Protein AF-A0A2S8BDI9-F1 (afdb_monomer_lite)

Radius of gyration: 13.84 Å; chains: 1; bounding box: 32×25×44 Å

Foldseek 3Di:
DPPQAADPVQRAGDDDLQHHPDDPPHGDFDCNHPNDDDDPVVRVVRVVSRVVVVVVCVVVVVDDPPPDPPD

Structure (mmCIF, N/CA/C/O backbone):
data_AF-A0A2S8BDI9-F1
#
_entry.id   AF-A0A2S8BDI9-F1
#
loop_
_atom_site.group_PDB
_atom_site.id
_atom_site.type_symbol
_atom_site.label_atom_id
_atom_site.label_alt_id
_atom_site.label_comp_id
_atom_site.label_asym_id
_atom_site.label_entity_id
_atom_site.label_seq_id
_atom_site.pdbx_PDB_ins_code
_atom_site.Cartn_x
_atom_site.Cartn_y
_atom_site.Cartn_z
_atom_site.occupancy
_atom_site.B_iso_or_equiv
_atom_site.auth_seq_id
_atom_site.auth_comp_id
_atom_site.auth_asym_id
_atom_site.auth_atom_id
_atom_site.pdbx_PDB_model_num
ATOM 1 N N . MET A 1 1 ? -0.251 -16.966 0.793 1.00 50.88 1 MET A N 1
ATOM 2 C CA . MET A 1 1 ? -1.348 -16.591 1.711 1.00 50.88 1 MET A CA 1
ATOM 3 C C . MET A 1 1 ? -2.652 -16.798 0.966 1.00 50.88 1 MET A C 1
ATOM 5 O O . MET A 1 1 ? -2.831 -16.130 -0.046 1.00 50.88 1 MET A O 1
ATOM 9 N N . PRO A 1 2 ? -3.514 -17.735 1.380 1.00 67.69 2 PRO A N 1
ATOM 10 C CA . PRO A 1 2 ? -4.835 -17.874 0.774 1.00 67.69 2 PRO A CA 1
ATOM 11 C C . PRO A 1 2 ? -5.602 -16.545 0.883 1.00 67.69 2 PRO A C 1
ATOM 13 O O . PRO A 1 2 ? -5.657 -15.968 1.965 1.00 67.69 2 PRO A O 1
ATOM 16 N N . GLY A 1 3 ? -6.148 -16.046 -0.227 1.00 77.12 3 GLY A N 1
ATOM 17 C CA . GLY A 1 3 ? -7.014 -14.859 -0.245 1.00 77.12 3 GLY A CA 1
ATOM 18 C C . GLY A 1 3 ? -6.333 -13.496 -0.419 1.00 77.12 3 GLY A C 1
ATOM 19 O O . GLY A 1 3 ? -7.042 -12.496 -0.472 1.00 77.12 3 GLY A O 1
ATOM 20 N N . LEU A 1 4 ? -5.001 -13.420 -0.545 1.00 86.06 4 LEU A N 1
ATOM 21 C CA . LEU A 1 4 ? -4.346 -12.172 -0.957 1.00 86.06 4 LEU A CA 1
ATOM 22 C C . LEU A 1 4 ? -4.474 -12.021 -2.484 1.00 86.06 4 LEU A C 1
ATOM 24 O O . LEU A 1 4 ? -4.021 -12.924 -3.191 1.00 86.06 4 LEU A O 1
ATOM 28 N N . PRO A 1 5 ? -5.065 -10.931 -3.009 1.00 92.00 5 PRO A N 1
ATOM 29 C CA . PRO A 1 5 ? -5.124 -10.713 -4.448 1.00 92.00 5 PRO A CA 1
ATOM 30 C C . PRO A 1 5 ? -3.709 -10.563 -5.011 1.00 92.00 5 PRO A C 1
ATOM 32 O O . PRO A 1 5 ? -2.840 -9.953 -4.387 1.00 92.00 5 PRO A O 1
ATOM 35 N N . PHE A 1 6 ? -3.487 -11.112 -6.198 1.00 94.06 6 PHE A N 1
ATOM 36 C CA . PHE A 1 6 ? -2.214 -11.045 -6.901 1.00 94.06 6 PHE A CA 1
ATOM 37 C C . PHE A 1 6 ? -2.484 -10.808 -8.382 1.00 94.06 6 PHE A C 1
ATOM 39 O O . PHE A 1 6 ? -3.389 -11.419 -8.949 1.00 94.06 6 PHE A O 1
ATOM 46 N N . ASP A 1 7 ? -1.732 -9.893 -8.979 1.00 95.81 7 ASP A N 1
ATOM 47 C CA . ASP A 1 7 ? -1.747 -9.640 -10.413 1.00 95.81 7 ASP A CA 1
ATOM 48 C C . ASP A 1 7 ? -0.535 -10.329 -11.048 1.00 95.81 7 ASP A C 1
ATOM 50 O O . ASP A 1 7 ? 0.601 -9.866 -10.913 1.00 95.81 7 ASP A O 1
ATOM 54 N N . ASP A 1 8 ? -0.787 -11.437 -11.747 1.00 96.44 8 ASP A N 1
ATOM 55 C CA . ASP A 1 8 ? 0.246 -12.226 -12.421 1.00 96.44 8 ASP A CA 1
ATOM 56 C C . ASP A 1 8 ? 0.965 -11.455 -13.538 1.00 96.44 8 ASP A C 1
ATOM 58 O O . ASP A 1 8 ? 2.124 -11.751 -13.832 1.00 96.44 8 ASP A O 1
ATOM 62 N N . ALA A 1 9 ? 0.326 -10.450 -14.150 1.00 96.88 9 ALA A N 1
ATOM 63 C CA . ALA A 1 9 ? 0.940 -9.688 -15.237 1.00 96.88 9 ALA A CA 1
ATOM 64 C C . ALA A 1 9 ? 2.046 -8.750 -14.730 1.00 96.88 9 ALA A C 1
ATOM 66 O O . ALA A 1 9 ? 3.066 -8.566 -15.397 1.00 96.88 9 ALA A O 1
ATOM 67 N N . THR A 1 10 ? 1.856 -8.159 -13.550 1.00 96.31 10 THR A N 1
ATOM 68 C CA . THR A 1 10 ? 2.816 -7.221 -12.944 1.00 96.31 10 THR A CA 1
ATOM 69 C C . THR A 1 10 ? 3.644 -7.844 -11.820 1.00 96.31 10 THR A C 1
ATOM 71 O O . THR A 1 10 ? 4.617 -7.236 -11.370 1.00 96.31 10 THR A O 1
ATOM 74 N N . ALA A 1 11 ? 3.280 -9.050 -11.374 1.00 96.75 11 ALA A N 1
ATOM 75 C CA . ALA A 1 11 ? 3.813 -9.716 -10.190 1.00 96.75 11 ALA A CA 1
ATOM 76 C C . ALA A 1 11 ? 3.702 -8.857 -8.913 1.00 96.75 11 ALA A C 1
ATOM 78 O O . ALA A 1 11 ? 4.606 -8.835 -8.070 1.00 96.75 11 ALA A O 1
ATOM 79 N N . THR A 1 12 ? 2.590 -8.128 -8.776 1.00 97.56 12 THR A N 1
ATOM 80 C CA . THR A 1 12 ? 2.309 -7.256 -7.627 1.00 97.56 12 THR A CA 1
ATOM 81 C C . THR A 1 12 ? 0.980 -7.595 -6.961 1.00 97.56 12 THR A C 1
ATOM 83 O O . THR A 1 12 ? 0.154 -8.335 -7.491 1.00 97.56 12 THR A O 1
ATOM 86 N N . VAL A 1 13 ? 0.774 -7.062 -5.759 1.00 97.19 13 VAL A N 1
ATOM 87 C CA . VAL A 1 13 ? -0.518 -7.100 -5.070 1.00 97.19 13 VAL A CA 1
ATOM 88 C C . VAL A 1 13 ? -1.274 -5.808 -5.394 1.00 97.19 13 VAL A C 1
ATOM 90 O O . VAL A 1 13 ? -0.773 -4.733 -5.049 1.00 97.19 13 VAL A O 1
ATOM 93 N N . PRO A 1 14 ? -2.475 -5.881 -6.002 1.00 96.69 14 PRO A N 1
ATOM 94 C CA . PRO A 1 14 ? -3.316 -4.710 -6.234 1.00 96.69 14 PRO A CA 1
ATOM 95 C C . PRO A 1 14 ? -3.583 -3.942 -4.936 1.00 96.69 14 PRO A C 1
ATOM 97 O O . PRO A 1 14 ? -3.884 -4.544 -3.902 1.00 96.69 14 PRO A O 1
ATOM 100 N N . HIS A 1 15 ? -3.476 -2.613 -4.975 1.00 96.81 15 HIS A N 1
ATOM 101 C CA . HIS A 1 15 ? -3.625 -1.783 -3.782 1.00 96.81 15 HIS A CA 1
ATOM 102 C C . HIS A 1 15 ? -4.073 -0.347 -4.094 1.00 96.81 15 HIS A C 1
ATOM 104 O O . HIS A 1 15 ? -3.814 0.167 -5.179 1.00 96.81 15 HIS A O 1
ATOM 110 N N . ASP A 1 16 ? -4.585 0.358 -3.082 1.00 97.50 16 ASP A N 1
ATOM 111 C CA . ASP A 1 16 ? -4.769 1.819 -3.087 1.00 97.50 16 ASP A CA 1
ATOM 112 C C . ASP A 1 16 ? -3.983 2.468 -1.935 1.00 97.50 16 ASP A C 1
ATOM 114 O O . ASP A 1 16 ? -4.216 2.189 -0.758 1.00 97.50 16 ASP A O 1
ATOM 118 N N . GLY A 1 17 ? -2.960 3.266 -2.254 1.00 97.38 17 GLY A N 1
ATOM 119 C CA . GLY A 1 17 ? -2.074 3.858 -1.239 1.00 97.38 17 GLY A CA 1
ATOM 120 C C . GLY A 1 17 ? -1.399 2.833 -0.308 1.00 97.38 17 GLY A C 1
ATOM 121 O O . GLY A 1 17 ? -1.037 3.157 0.822 1.00 97.38 17 GLY A O 1
ATOM 122 N N . GLY A 1 18 ? -1.244 1.582 -0.754 1.00 97.81 18 GLY A N 1
ATOM 123 C CA . GLY A 1 18 ? -0.764 0.450 0.040 1.00 97.81 18 GLY A CA 1
ATOM 124 C C . GLY A 1 18 ? -1.850 -0.377 0.738 1.00 97.81 18 GLY A C 1
ATOM 125 O O . GLY A 1 18 ? -1.492 -1.411 1.289 1.00 97.81 18 GLY A O 1
ATOM 126 N N . ARG A 1 19 ? -3.131 0.017 0.709 1.00 97.38 19 ARG A N 1
ATOM 127 C CA . ARG A 1 19 ? -4.264 -0.786 1.212 1.00 97.38 19 ARG A CA 1
ATOM 128 C C . ARG A 1 19 ? -4.606 -1.888 0.225 1.00 97.38 19 ARG A C 1
ATOM 130 O O . ARG A 1 19 ? -4.845 -1.591 -0.944 1.00 97.38 19 ARG A O 1
ATOM 137 N N . VAL A 1 20 ? -4.657 -3.131 0.682 1.00 96.00 20 VAL A N 1
ATOM 138 C CA . VAL A 1 20 ? -5.084 -4.256 -0.157 1.00 96.00 20 VAL A CA 1
ATOM 139 C C . VAL A 1 20 ? -6.613 -4.362 -0.108 1.00 96.00 20 VAL A C 1
ATOM 141 O O . VAL A 1 20 ? -7.173 -4.317 0.988 1.00 96.00 20 VAL A O 1
ATOM 144 N N . PRO A 1 21 ? -7.312 -4.488 -1.251 1.00 91.50 21 PRO A N 1
ATOM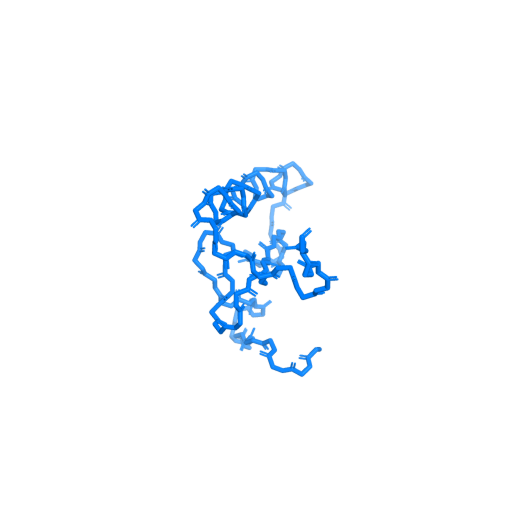 145 C CA . PRO A 1 21 ? -8.759 -4.665 -1.251 1.00 91.50 21 PRO A CA 1
ATOM 146 C C . PRO A 1 21 ? -9.152 -6.003 -0.609 1.00 91.50 21 PRO A C 1
ATOM 148 O O . PRO A 1 21 ? -8.441 -7.000 -0.726 1.00 91.50 21 PRO A O 1
ATOM 151 N N . GLY A 1 22 ? -10.316 -6.029 0.041 1.00 86.88 22 GLY A N 1
ATOM 152 C CA . GLY A 1 22 ? -10.812 -7.188 0.781 1.00 86.88 22 GLY A CA 1
ATOM 153 C C . GLY A 1 22 ? -10.830 -6.919 2.290 1.00 86.88 22 GLY A C 1
ATOM 154 O O . GLY A 1 22 ? -11.403 -5.908 2.700 1.00 86.88 22 GLY A O 1
ATOM 155 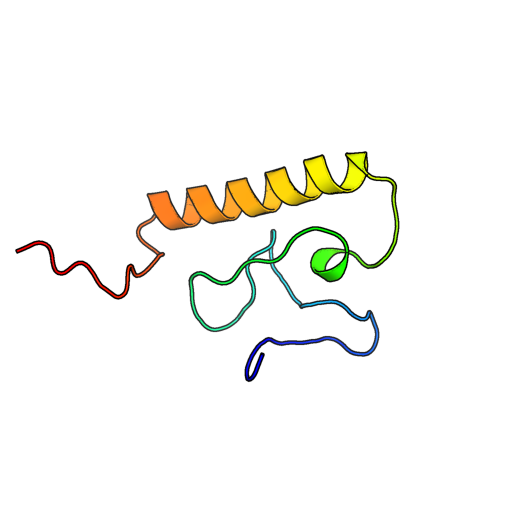N N . PRO A 1 23 ? -10.279 -7.808 3.136 1.00 77.88 23 PRO A N 1
ATOM 156 C CA . PRO A 1 23 ? -10.333 -7.634 4.583 1.00 77.88 23 PRO A CA 1
ATOM 157 C C . PRO A 1 23 ? -9.534 -6.402 5.033 1.00 77.88 23 PRO A C 1
ATOM 159 O O . PRO A 1 23 ? -8.373 -6.223 4.663 1.00 77.88 23 PRO A O 1
ATOM 162 N N . ALA A 1 24 ? -10.157 -5.569 5.871 1.00 87.25 24 ALA A N 1
ATOM 163 C CA . ALA A 1 24 ? -9.499 -4.420 6.482 1.00 87.25 24 ALA A CA 1
ATOM 164 C C . ALA A 1 24 ? -8.251 -4.853 7.272 1.00 87.25 24 ALA A C 1
ATOM 166 O O . ALA A 1 24 ? -8.225 -5.917 7.890 1.00 87.25 24 ALA A O 1
ATOM 167 N N . GLY A 1 25 ? -7.218 -4.006 7.272 1.00 91.38 25 GLY A N 1
ATOM 168 C CA . GLY A 1 25 ? -5.983 -4.262 8.018 1.00 91.38 25 GLY A CA 1
ATOM 169 C C . GLY A 1 25 ? -4.854 -4.924 7.226 1.00 91.38 25 GLY A C 1
ATOM 170 O O . GLY A 1 25 ? -3.787 -5.153 7.794 1.00 91.38 25 GLY A O 1
ATOM 171 N N . VAL A 1 26 ? -5.035 -5.193 5.930 1.00 94.50 26 VAL A N 1
ATOM 172 C CA . VAL A 1 26 ? -3.976 -5.739 5.067 1.00 94.50 26 VAL A CA 1
ATOM 173 C C . VAL A 1 26 ? -3.341 -4.636 4.223 1.00 94.50 26 VAL A C 1
ATOM 175 O O . VAL A 1 26 ? -4.022 -3.898 3.509 1.00 94.50 26 VAL A O 1
ATOM 178 N N . TYR A 1 27 ? -2.010 -4.551 4.280 1.00 96.81 27 TYR A N 1
ATOM 179 C CA . TYR A 1 27 ? -1.230 -3.533 3.585 1.00 96.81 27 TYR A CA 1
ATOM 180 C C . TYR A 1 27 ? -0.002 -4.118 2.896 1.00 96.81 27 TYR A C 1
ATOM 182 O O . TYR A 1 27 ? 0.573 -5.104 3.355 1.00 96.81 27 TYR A O 1
ATOM 190 N N . VAL A 1 28 ? 0.448 -3.457 1.831 1.00 97.56 28 VAL A N 1
ATOM 191 C CA . VAL A 1 28 ? 1.662 -3.811 1.086 1.00 97.56 28 VAL A CA 1
ATOM 192 C C . VAL A 1 28 ? 2.611 -2.630 0.942 1.00 97.56 28 VAL A C 1
ATOM 194 O O . VAL A 1 28 ? 2.215 -1.465 0.962 1.00 97.56 28 VAL A O 1
ATOM 197 N N . THR A 1 29 ? 3.900 -2.927 0.805 1.00 98.31 29 THR A N 1
ATOM 198 C CA . THR A 1 29 ? 4.972 -1.953 0.565 1.00 98.31 29 THR A CA 1
ATOM 199 C C . THR A 1 29 ? 6.127 -2.611 -0.195 1.00 98.31 29 THR A C 1
ATOM 201 O O . THR A 1 29 ? 6.157 -3.827 -0.357 1.00 98.31 29 THR A O 1
ATOM 204 N N . GLY A 1 30 ? 7.096 -1.826 -0.663 1.00 97.75 30 GLY A N 1
ATOM 205 C CA . GLY A 1 30 ? 8.279 -2.335 -1.360 1.00 97.75 30 GLY A CA 1
ATOM 206 C C . GLY A 1 30 ? 7.960 -2.915 -2.740 1.00 97.75 30 GLY A C 1
ATOM 207 O O . GLY A 1 30 ? 7.095 -2.404 -3.450 1.00 97.75 30 GLY A O 1
ATOM 208 N N . TRP A 1 31 ? 8.679 -3.963 -3.142 1.00 97.62 31 TRP A N 1
ATOM 209 C CA . TRP A 1 31 ? 8.562 -4.526 -4.491 1.00 97.62 31 TRP A CA 1
ATOM 210 C C . TRP A 1 31 ? 7.237 -5.228 -4.760 1.00 97.62 31 TRP A C 1
ATOM 212 O O . TRP A 1 31 ? 6.705 -5.079 -5.850 1.00 97.62 31 TRP A O 1
ATOM 222 N N . ILE A 1 32 ? 6.632 -5.888 -3.768 1.00 97.06 32 ILE A N 1
ATOM 223 C CA . ILE A 1 32 ? 5.305 -6.496 -3.959 1.00 97.06 32 ILE A CA 1
ATOM 224 C C . ILE A 1 32 ? 4.214 -5.442 -4.235 1.00 97.06 32 ILE A C 1
ATOM 226 O O . ILE A 1 32 ? 3.158 -5.767 -4.762 1.00 97.06 32 ILE A O 1
ATOM 230 N N . LYS A 1 33 ? 4.482 -4.171 -3.898 1.00 97.81 33 LYS A N 1
ATOM 231 C CA . LYS A 1 33 ? 3.612 -3.019 -4.161 1.00 97.81 33 LYS A CA 1
ATOM 232 C C . LYS A 1 33 ? 3.880 -2.361 -5.524 1.00 97.81 33 LYS A C 1
ATOM 234 O O . LYS A 1 33 ? 2.949 -1.900 -6.162 1.00 97.81 33 LYS A O 1
ATOM 239 N N . ARG A 1 34 ? 5.144 -2.249 -5.954 1.00 97.19 34 ARG A N 1
ATOM 240 C CA . ARG A 1 34 ? 5.541 -1.408 -7.113 1.00 97.19 34 ARG A CA 1
ATOM 241 C C . ARG A 1 34 ? 6.353 -2.125 -8.197 1.00 97.19 34 ARG A C 1
ATOM 243 O O . ARG A 1 34 ? 6.892 -1.472 -9.087 1.00 97.19 34 ARG A O 1
ATOM 250 N N . GLY A 1 35 ? 6.510 -3.437 -8.086 1.00 96.75 35 GLY A N 1
ATOM 251 C CA . GLY A 1 35 ? 7.420 -4.223 -8.911 1.00 96.75 35 GLY A CA 1
ATOM 252 C C . GLY A 1 35 ? 8.892 -4.111 -8.476 1.00 96.75 35 GLY A C 1
ATOM 253 O O . GLY A 1 35 ? 9.249 -3.273 -7.636 1.00 96.75 35 GLY A O 1
ATOM 254 N N . PRO A 1 36 ? 9.770 -4.967 -9.031 1.00 96.31 36 PRO A N 1
ATOM 255 C CA . PRO A 1 36 ? 11.156 -5.142 -8.592 1.00 96.31 36 PRO A CA 1
ATOM 256 C C . PRO A 1 36 ? 12.103 -4.076 -9.168 1.00 96.31 36 PRO A C 1
ATOM 258 O O . PRO A 1 36 ? 13.087 -4.386 -9.836 1.00 96.31 36 PRO A O 1
ATOM 261 N N . THR A 1 37 ? 11.801 -2.798 -8.937 1.00 94.69 37 THR A N 1
ATOM 262 C CA . THR A 1 37 ? 12.603 -1.666 -9.432 1.00 94.69 37 THR A CA 1
ATOM 263 C C . THR A 1 37 ? 12.972 -0.684 -8.313 1.00 94.69 37 THR A C 1
ATOM 265 O O . THR A 1 37 ? 12.401 -0.702 -7.217 1.00 94.69 37 THR A O 1
ATOM 268 N N . GLY A 1 38 ? 13.956 0.180 -8.583 1.00 92.25 38 GLY A N 1
ATOM 269 C CA . GLY A 1 38 ? 14.472 1.171 -7.634 1.00 92.25 38 GLY A CA 1
ATOM 270 C C . GLY A 1 38 ? 15.591 0.650 -6.725 1.00 92.25 38 GLY A C 1
ATOM 271 O O . GLY A 1 38 ? 15.961 -0.521 -6.759 1.00 92.25 38 GLY A O 1
ATOM 272 N N . PHE A 1 39 ? 16.146 1.548 -5.909 1.00 91.75 39 PHE A N 1
ATOM 273 C CA . PHE A 1 39 ? 17.198 1.236 -4.934 1.00 91.75 39 PHE A CA 1
ATOM 274 C C . PHE A 1 39 ? 16.616 1.144 -3.515 1.00 91.75 39 PHE A C 1
ATOM 276 O O . PHE A 1 39 ? 15.441 1.435 -3.285 1.00 91.75 39 PHE A O 1
ATOM 283 N N . ILE A 1 40 ? 17.443 0.787 -2.528 1.00 88.56 40 ILE A N 1
ATOM 284 C CA . ILE A 1 40 ? 17.018 0.605 -1.125 1.00 88.56 40 ILE A CA 1
ATOM 285 C C . ILE A 1 40 ? 16.239 1.824 -0.588 1.00 88.56 40 ILE A C 1
ATOM 287 O O . I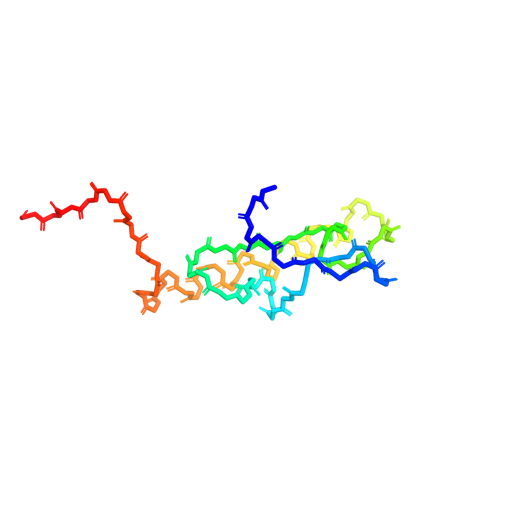LE A 1 40 ? 15.213 1.670 0.074 1.00 88.56 40 ILE A O 1
ATOM 291 N N . GLY A 1 41 ? 1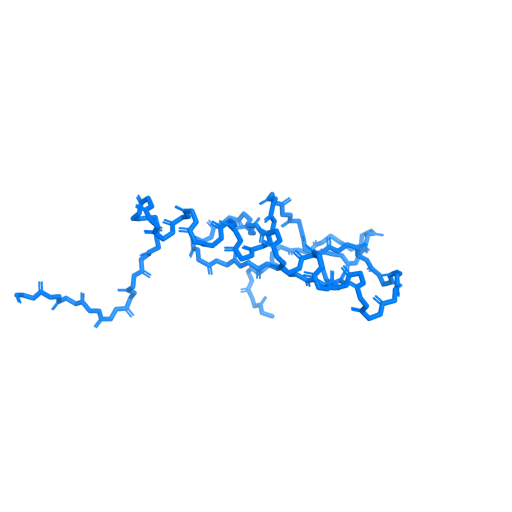6.661 3.048 -0.919 1.00 91.38 41 GLY A N 1
ATOM 292 C CA . GLY A 1 41 ? 15.983 4.272 -0.481 1.00 91.38 41 GLY A CA 1
ATOM 293 C C . GLY A 1 41 ? 14.604 4.484 -1.109 1.00 91.38 41 GLY A C 1
ATOM 294 O O . GLY A 1 41 ? 13.729 5.053 -0.459 1.00 91.38 41 GLY A O 1
ATOM 295 N N . THR 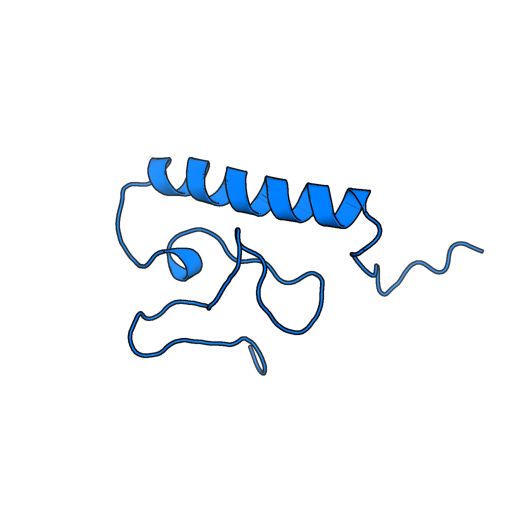A 1 42 ? 14.340 3.954 -2.307 1.00 94.50 42 THR A N 1
ATOM 296 C CA . THR A 1 42 ? 13.005 4.007 -2.925 1.00 94.50 42 THR A CA 1
ATOM 297 C C . THR A 1 42 ? 11.975 3.261 -2.065 1.00 94.50 42 THR A C 1
ATOM 299 O O . THR A 1 42 ? 10.796 3.635 -2.035 1.00 94.50 42 THR A O 1
ATOM 302 N N . ASN A 1 43 ? 12.390 2.224 -1.328 1.00 94.44 43 ASN A N 1
ATOM 303 C CA . ASN A 1 43 ? 11.506 1.493 -0.415 1.00 94.44 43 ASN A CA 1
ATOM 304 C C . ASN A 1 43 ? 11.135 2.310 0.827 1.00 94.44 43 ASN A C 1
ATOM 306 O O . ASN A 1 43 ? 10.029 2.142 1.337 1.00 94.44 43 ASN A O 1
ATOM 310 N N . LYS A 1 44 ? 11.982 3.252 1.265 1.00 96.31 44 LYS A N 1
ATOM 311 C CA . LYS A 1 44 ? 11.664 4.141 2.394 1.00 96.31 44 LYS A CA 1
ATOM 312 C C . LYS A 1 44 ? 10.443 5.008 2.090 1.00 96.31 44 LYS A C 1
ATOM 314 O O . LYS A 1 44 ? 9.473 4.972 2.840 1.00 96.31 44 LYS A O 1
ATOM 319 N N . SER A 1 45 ? 10.450 5.728 0.968 1.00 96.06 45 SER A N 1
ATOM 320 C CA . SER A 1 45 ? 9.308 6.564 0.569 1.00 96.06 45 SER A CA 1
ATOM 321 C C . SER A 1 45 ? 8.057 5.729 0.267 1.00 96.06 45 SER A C 1
ATOM 323 O O . SER A 1 45 ? 6.951 6.149 0.598 1.00 96.06 45 SER A O 1
ATOM 325 N N . CYS A 1 46 ? 8.231 4.515 -0.279 1.00 97.94 46 CYS A N 1
ATOM 326 C CA . CYS A 1 46 ? 7.144 3.539 -0.456 1.00 97.94 46 CYS A CA 1
ATOM 327 C C . CYS A 1 46 ? 6.440 3.225 0.865 1.00 97.94 46 CYS A C 1
ATOM 329 O O . CYS A 1 46 ? 5.219 3.327 0.981 1.00 97.94 46 CYS A O 1
ATOM 331 N N . ALA A 1 47 ? 7.244 2.857 1.864 1.00 98.19 47 ALA A N 1
ATOM 332 C CA . ALA A 1 47 ? 6.767 2.461 3.174 1.00 98.19 47 ALA A CA 1
ATOM 333 C C . ALA A 1 47 ? 6.130 3.637 3.906 1.00 98.19 47 ALA A C 1
ATOM 335 O O . ALA A 1 47 ? 5.094 3.457 4.531 1.00 98.19 47 ALA A O 1
ATOM 336 N N . GLN A 1 48 ? 6.682 4.844 3.775 1.00 98.44 48 GLN A N 1
ATOM 337 C CA . GLN A 1 48 ? 6.082 6.045 4.357 1.00 98.44 48 GLN A CA 1
ATOM 338 C C . GLN A 1 48 ? 4.666 6.317 3.837 1.00 98.44 48 GLN A C 1
ATOM 340 O O . GLN A 1 48 ? 3.839 6.818 4.590 1.00 98.44 48 GLN A O 1
ATOM 345 N N . GLU A 1 49 ? 4.363 6.031 2.571 1.00 98.50 49 GLU A N 1
ATOM 346 C CA . GLU A 1 49 ? 2.990 6.128 2.056 1.00 98.50 49 GLU A CA 1
ATOM 347 C C . GLU A 1 49 ? 2.077 5.067 2.672 1.00 98.50 49 GLU A C 1
ATOM 349 O O . GLU A 1 49 ? 1.030 5.406 3.213 1.00 98.50 49 GLU A O 1
ATOM 354 N N . THR A 1 50 ? 2.505 3.805 2.669 1.00 98.56 50 THR A N 1
ATOM 355 C CA . THR A 1 50 ? 1.715 2.713 3.251 1.00 98.56 50 THR A CA 1
ATOM 356 C C . THR A 1 50 ? 1.455 2.931 4.746 1.00 98.56 50 THR A C 1
ATOM 358 O O . THR A 1 50 ? 0.341 2.721 5.216 1.00 98.56 50 THR A O 1
ATOM 361 N N . VAL A 1 51 ? 2.450 3.407 5.498 1.00 98.56 51 VAL A N 1
ATOM 362 C CA . VAL A 1 51 ? 2.301 3.722 6.927 1.00 98.56 51 VAL A CA 1
ATOM 363 C C . VAL A 1 51 ? 1.353 4.901 7.142 1.00 98.56 51 VAL A C 1
ATOM 365 O O . VAL A 1 51 ? 0.559 4.863 8.075 1.00 98.56 51 VAL A O 1
ATOM 368 N N . ARG A 1 52 ? 1.377 5.926 6.278 1.00 98.69 52 ARG A N 1
ATOM 369 C CA . ARG A 1 52 ? 0.394 7.021 6.343 1.00 98.69 52 ARG A CA 1
ATOM 370 C C . ARG A 1 52 ? -1.030 6.496 6.168 1.00 98.69 52 ARG A C 1
ATOM 372 O O . ARG A 1 52 ? -1.903 6.892 6.933 1.00 98.69 52 ARG A O 1
ATOM 379 N N . SER A 1 53 ? -1.241 5.583 5.222 1.00 98.38 53 SER A N 1
ATOM 380 C CA . SER A 1 53 ? -2.532 4.920 5.018 1.00 98.38 53 SER A CA 1
ATOM 381 C C . SER A 1 53 ? -2.969 4.110 6.242 1.00 98.38 53 SER A C 1
ATOM 383 O O . SER A 1 53 ? -4.078 4.298 6.728 1.00 98.38 53 SER A O 1
ATOM 385 N N . LEU A 1 54 ? -2.072 3.289 6.798 1.00 97.56 54 LEU 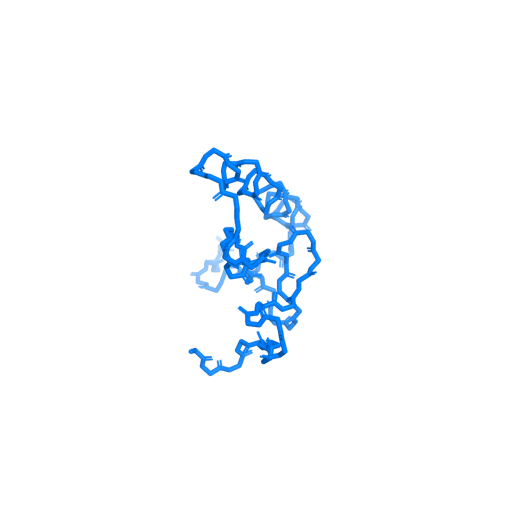A N 1
ATOM 386 C CA . LEU A 1 54 ? -2.319 2.519 8.022 1.00 97.56 54 LEU A CA 1
ATOM 387 C C . LEU A 1 54 ? -2.721 3.416 9.201 1.00 97.56 54 LEU A C 1
ATOM 389 O O . LEU A 1 54 ? -3.708 3.144 9.881 1.00 97.56 54 LEU A O 1
ATOM 393 N N . VAL A 1 55 ? -1.964 4.487 9.448 1.00 98.06 55 VAL A N 1
ATOM 394 C CA . VAL A 1 55 ? -2.239 5.420 10.551 1.00 98.06 55 VAL A CA 1
ATOM 395 C C . VAL A 1 55 ? -3.562 6.155 10.334 1.00 98.06 55 VAL A C 1
ATOM 397 O O . VAL A 1 55 ? -4.312 6.340 11.289 1.00 98.06 55 VAL A O 1
ATOM 400 N N . ALA A 1 56 ? -3.875 6.549 9.097 1.00 97.88 56 ALA A N 1
ATOM 401 C CA . ALA A 1 56 ? -5.156 7.172 8.776 1.00 97.88 56 ALA A CA 1
ATOM 402 C C . ALA A 1 56 ? -6.333 6.231 9.084 1.00 97.88 56 ALA A C 1
ATOM 404 O O . ALA A 1 56 ? -7.288 6.648 9.735 1.00 97.88 56 ALA A O 1
ATOM 405 N N . ASP A 1 57 ? -6.230 4.960 8.695 1.00 96.62 57 ASP A N 1
ATOM 406 C CA . ASP A 1 57 ? -7.283 3.968 8.928 1.00 96.62 57 ASP A CA 1
ATOM 407 C C . ASP A 1 57 ? -7.431 3.635 10.418 1.00 96.62 57 ASP A C 1
ATOM 409 O O . ASP A 1 57 ? -8.549 3.484 10.912 1.00 96.62 57 ASP A O 1
ATOM 413 N N . TYR A 1 58 ? -6.317 3.579 11.157 1.00 95.62 58 TYR A N 1
ATOM 414 C CA . TYR A 1 58 ? -6.332 3.438 12.614 1.00 95.62 58 TYR A CA 1
ATOM 415 C C . TYR A 1 58 ? -7.056 4.611 13.284 1.00 95.62 58 TYR A C 1
ATOM 417 O O . TYR A 1 58 ? -7.973 4.401 14.075 1.00 95.62 58 TYR A O 1
ATOM 425 N N . ASN A 1 59 ? -6.687 5.846 12.933 1.00 96.44 59 ASN A N 1
ATOM 426 C CA . ASN A 1 59 ? -7.298 7.053 13.495 1.00 96.44 59 ASN A CA 1
ATOM 427 C C . ASN A 1 59 ? -8.789 7.174 13.144 1.00 96.44 59 ASN A C 1
ATOM 429 O O . ASN A 1 59 ? -9.550 7.763 13.906 1.00 96.44 59 ASN A O 1
ATOM 433 N N . ALA A 1 60 ? -9.207 6.609 12.010 1.00 95.62 60 ALA A N 1
ATOM 434 C CA . ALA A 1 60 ? -10.603 6.533 11.593 1.00 95.62 60 ALA A CA 1
ATOM 435 C C . ALA A 1 60 ? -11.381 5.364 12.235 1.00 95.62 60 ALA A C 1
ATOM 437 O O . ALA A 1 60 ? -12.569 5.205 11.963 1.00 95.62 60 ALA A O 1
ATOM 438 N N . GLY A 1 61 ? -10.740 4.530 13.064 1.00 93.69 61 GLY A N 1
ATOM 439 C CA . GLY A 1 61 ? -11.380 3.377 13.706 1.00 93.69 61 GLY A CA 1
ATOM 440 C C . GLY A 1 61 ? -11.714 2.225 12.750 1.00 93.69 61 GLY A C 1
ATOM 441 O O . GLY A 1 61 ? -12.555 1.387 13.068 1.00 93.69 61 GLY A O 1
ATOM 442 N N . LEU A 1 62 ? -11.074 2.165 11.578 1.00 92.19 62 LEU A N 1
ATOM 443 C CA . LEU A 1 62 ? -11.352 1.162 10.539 1.00 92.19 62 LEU A CA 1
ATOM 444 C C . LEU A 1 62 ? -10.622 -0.169 10.774 1.00 92.19 62 LEU A C 1
ATOM 446 O O . LEU A 1 62 ? -10.920 -1.168 10.119 1.00 92.19 62 LEU A O 1
ATOM 450 N N . LEU A 1 63 ? -9.655 -0.196 11.694 1.00 91.12 63 LEU A N 1
ATOM 451 C CA . LEU A 1 63 ? -8.873 -1.389 12.004 1.00 91.12 63 LEU A CA 1
ATOM 452 C C . LEU A 1 63 ? -9.515 -2.152 13.160 1.00 91.12 63 LEU A C 1
ATOM 454 O O . LEU A 1 63 ? -9.479 -1.723 14.310 1.00 91.12 63 LEU A O 1
ATOM 458 N N . GLN A 1 64 ? -10.092 -3.309 12.845 1.00 79.00 64 GLN A N 1
ATOM 459 C CA . GLN A 1 64 ? -10.592 -4.238 13.850 1.00 79.00 64 GLN A CA 1
ATOM 460 C C . GLN A 1 64 ? -9.399 -4.867 14.580 1.00 79.00 64 GLN A C 1
ATOM 462 O O . GLN A 1 64 ? -8.616 -5.604 13.982 1.00 79.00 64 GLN A O 1
ATOM 467 N N . VAL A 1 65 ? -9.268 -4.620 15.883 1.00 60.91 65 VAL A N 1
ATOM 468 C CA . VAL A 1 65 ? -8.397 -5.435 16.736 1.00 60.91 65 VAL A CA 1
ATOM 469 C C . VAL A 1 65 ? -9.187 -6.681 17.109 1.00 60.91 65 VAL A C 1
ATOM 471 O O . VAL A 1 65 ? -9.955 -6.683 18.071 1.00 60.91 65 VAL A O 1
ATOM 474 N N . SER A 1 66 ? -9.032 -7.759 16.346 1.00 62.03 66 SER A N 1
ATOM 475 C CA . SER A 1 66 ? -9.539 -9.064 16.765 1.00 62.03 66 SER A CA 1
ATOM 476 C C . SER A 1 66 ? -8.761 -9.511 18.008 1.00 62.03 66 SER A C 1
ATOM 478 O O . SER A 1 66 ? -7.670 -10.063 17.888 1.00 62.03 66 SER A O 1
ATOM 480 N N . GLY A 1 67 ? -9.288 -9.211 19.203 1.00 52.81 67 GLY A N 1
ATOM 481 C CA . GLY A 1 67 ? -8.728 -9.688 20.473 1.00 52.81 67 GLY A CA 1
ATOM 482 C C . GLY A 1 67 ? -8.900 -8.802 21.710 1.00 52.81 67 GLY A C 1
ATOM 483 O O . GLY A 1 67 ? -8.673 -9.304 22.806 1.00 52.81 67 GLY A O 1
ATOM 484 N N . LEU A 1 68 ? -9.321 -7.536 21.600 1.00 48.41 68 LEU A N 1
ATOM 485 C CA . LEU A 1 68 ? -9.521 -6.686 22.783 1.00 48.41 68 LEU A CA 1
ATOM 486 C C . LEU A 1 68 ? -10.979 -6.233 22.893 1.00 48.41 68 LEU A C 1
ATOM 488 O O . LEU A 1 68 ? -11.349 -5.138 22.482 1.00 48.41 68 LEU A O 1
ATOM 492 N N . SER A 1 69 ? -11.811 -7.088 23.490 1.00 45.78 69 SER A N 1
ATOM 493 C CA . SER A 1 69 ? -13.041 -6.619 24.127 1.00 45.78 69 SER A CA 1
ATOM 494 C C . SER A 1 69 ? -12.626 -5.849 25.378 1.00 45.78 69 SER A C 1
ATOM 496 O O . SER A 1 69 ? -12.495 -6.444 26.447 1.00 45.78 69 SER A O 1
ATOM 498 N N . VAL A 1 70 ? -12.388 -4.542 25.256 1.00 49.25 70 VAL A N 1
ATOM 499 C CA . VAL A 1 70 ? -12.345 -3.671 26.436 1.00 49.25 70 VAL A CA 1
ATOM 500 C C . VAL A 1 70 ? -13.775 -3.604 26.960 1.00 49.25 70 VAL A C 1
ATOM 502 O O . VAL A 1 70 ? -14.633 -2.955 26.364 1.00 49.25 70 VAL A O 1
ATOM 505 N N . ARG A 1 71 ? -14.042 -4.390 28.004 1.00 48.34 71 ARG A N 1
ATOM 506 C CA . ARG A 1 71 ? -15.133 -4.099 28.931 1.00 48.34 71 ARG A CA 1
ATOM 507 C C . ARG A 1 71 ? -14.741 -2.916 29.799 1.00 48.34 71 ARG A C 1
ATOM 509 O O . ARG A 1 71 ? -13.533 -2.822 30.115 1.00 48.34 71 ARG A O 1
#

Sequence (71 aa):
MPGLPFDDATATVPHDGGRVPGPAGVYVTGWIKRGPTGFIGTNKSCAQETVRSLVADYNAGLLQVSGLSVR

Organism: NCBI:txid1858794

Secondary structure (DSSP, 8-state):
-TT---BTTTTB---BTTBPSSSTT-B--THHHH-S-S-HHHHHHHHHHHHHHHHHHHHTT----TT----

pLDDT: mean 89.51, std 14.48, range [45.78, 98.69]